Protein AF-0000000079639240 (afdb_homodimer)

Structure (mmCIF, N/CA/C/O backbone):
data_AF-0000000079639240-model_v1
#
loop_
_entity.id
_entity.type
_entity.pdbx_description
1 polymer 'GRF-type domain-containing protein'
#
loop_
_atom_site.group_PDB
_atom_site.id
_atom_site.type_symbol
_atom_site.label_atom_id
_atom_site.label_alt_id
_atom_site.label_comp_id
_atom_site.label_asym_id
_atom_site.label_entity_id
_atom_site.label_seq_id
_atom_site.pdbx_PDB_ins_code
_atom_site.Cartn_x
_atom_site.Cartn_y
_atom_site.Cartn_z
_atom_site.occupancy
_atom_site.B_iso_or_equiv
_atom_site.auth_seq_id
_atom_site.auth_comp_id
_atom_site.auth_asym_id
_atom_site.auth_atom_id
_atom_site.pdbx_PDB_model_num
ATOM 1 N N . MET A 1 1 ? 3.945 4.031 17.625 1 43.53 1 MET A N 1
ATOM 2 C CA . MET A 1 1 ? 3.176 5.137 17.062 1 43.53 1 MET A CA 1
ATOM 3 C C . MET A 1 1 ? 3.754 6.48 17.484 1 43.53 1 MET A C 1
ATOM 5 O O . MET A 1 1 ? 3.832 6.77 18.688 1 43.53 1 MET A O 1
ATOM 9 N N . GLU A 1 2 ? 4.695 7.078 16.656 1 48.53 2 GLU A N 1
ATOM 10 C CA . GLU A 1 2 ? 5.312 8.32 17.125 1 48.53 2 GLU A CA 1
ATOM 11 C C . GLU A 1 2 ? 4.254 9.344 17.531 1 48.53 2 GLU A C 1
ATOM 13 O O . GLU A 1 2 ? 3.346 9.648 16.75 1 48.53 2 GLU A O 1
ATOM 18 N N . ILE A 1 3 ? 3.914 9.43 18.594 1 54.34 3 ILE A N 1
ATOM 19 C CA . ILE A 1 3 ? 3.064 10.477 19.156 1 54.34 3 ILE A CA 1
ATOM 20 C C . ILE A 1 3 ? 3.57 11.844 18.703 1 54.34 3 ILE A C 1
ATOM 22 O O . ILE A 1 3 ? 4.723 12.195 18.953 1 54.34 3 ILE A O 1
ATOM 26 N N . PRO A 1 4 ? 2.863 12.414 17.734 1 59.28 4 PRO A N 1
ATOM 27 C CA . PRO A 1 4 ? 3.314 13.773 17.438 1 59.28 4 PRO A CA 1
ATOM 28 C C . PRO A 1 4 ? 3.639 14.578 18.688 1 59.28 4 PRO A C 1
ATOM 30 O O . PRO A 1 4 ? 3.053 14.344 19.75 1 59.28 4 PRO A O 1
ATOM 33 N N . GLU A 1 5 ? 4.793 15.141 18.734 1 67.69 5 GLU A N 1
ATOM 34 C CA . GLU A 1 5 ? 5.062 16.078 19.812 1 67.69 5 GLU A CA 1
ATOM 35 C C . GLU A 1 5 ? 3.779 16.766 20.281 1 67.69 5 GLU A C 1
ATOM 37 O O . GLU A 1 5 ? 3.152 16.328 21.25 1 67.69 5 GLU A O 1
ATOM 42 N N . ALA A 1 6 ? 3.275 18.047 19.641 1 84.12 6 ALA A N 1
ATOM 43 C CA . ALA A 1 6 ? 2.113 18.812 20.062 1 84.12 6 ALA A CA 1
ATOM 44 C C . ALA A 1 6 ? 1.024 18.797 19 1 84.12 6 ALA A C 1
ATOM 46 O O . ALA A 1 6 ? 1.322 18.828 17.797 1 84.12 6 ALA A O 1
ATOM 47 N N . ILE A 1 7 ? -0.2 18.5 19.344 1 92.62 7 ILE A N 1
ATOM 48 C CA . ILE A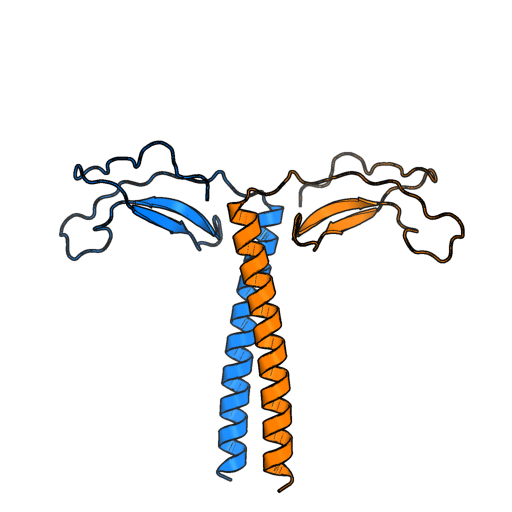 1 7 ? -1.354 18.609 18.453 1 92.62 7 ILE A CA 1
ATOM 49 C C . ILE A 1 7 ? -1.587 20.078 18.094 1 92.62 7 ILE A C 1
ATOM 51 O O . ILE A 1 7 ? -1.815 20.906 18.984 1 92.62 7 ILE A O 1
ATOM 55 N N . PRO A 1 8 ? -1.48 20.391 16.781 1 95.44 8 PRO A N 1
ATOM 56 C CA . PRO A 1 8 ? -1.699 21.797 16.391 1 95.44 8 PRO A CA 1
ATOM 57 C C . PRO A 1 8 ? -3.135 22.25 16.625 1 95.44 8 PRO A C 1
ATOM 59 O O . PRO A 1 8 ? -4.027 21.422 16.828 1 95.44 8 PRO A O 1
ATOM 62 N N . VAL A 1 9 ? -3.221 23.609 16.656 1 95.38 9 VAL A N 1
ATOM 63 C CA . VAL A 1 9 ? -4.52 24.234 16.828 1 95.38 9 VAL A CA 1
ATOM 64 C C . VAL A 1 9 ? -5.031 24.766 15.5 1 95.38 9 VAL A C 1
ATOM 66 O O . VAL A 1 9 ? -4.285 25.406 14.75 1 95.38 9 VAL A O 1
ATOM 69 N N . CYS A 1 10 ? -6.305 24.359 15.18 1 95.75 10 CYS A N 1
ATOM 70 C CA . CYS A 1 10 ? -6.863 24.828 13.914 1 95.75 10 CYS A CA 1
ATOM 71 C C . CYS A 1 10 ? -7.289 26.281 14.008 1 95.75 10 CYS A C 1
ATOM 73 O O . CYS A 1 10 ? -7.02 26.953 15.008 1 95.75 10 CYS A O 1
ATOM 75 N N . TYR A 1 11 ? -7.887 26.891 12.93 1 93.88 11 TYR A N 1
ATOM 76 C CA . TYR A 1 11 ? -8.219 28.312 12.867 1 93.88 11 TYR A CA 1
ATOM 77 C C . TYR A 1 11 ? -9.398 28.641 13.766 1 93.88 11 TYR A C 1
ATOM 79 O O . TYR A 1 11 ? -9.664 29.812 14.055 1 93.88 11 TYR A O 1
ATOM 87 N N . CYS A 1 12 ? -10.102 27.625 14.211 1 91.88 12 CYS A N 1
ATOM 88 C CA . CYS A 1 12 ? -11.219 27.797 15.133 1 91.88 12 CYS A CA 1
ATOM 89 C C . CYS A 1 12 ? -10.742 27.75 16.578 1 91.88 12 CYS A C 1
ATOM 91 O O . CYS A 1 12 ? -11.547 27.781 17.516 1 91.88 12 CYS A O 1
ATOM 93 N N . GLU A 1 13 ? -9.477 27.562 16.703 1 94.12 13 GLU A N 1
ATOM 94 C CA . GLU A 1 13 ? -8.836 27.578 18.016 1 94.12 13 GLU A CA 1
ATOM 95 C C . GLU A 1 13 ? -9.148 26.297 18.781 1 94.12 13 GLU A C 1
ATOM 97 O O . GLU A 1 13 ? -9.297 26.312 20.016 1 94.12 13 GLU A O 1
ATOM 102 N N . ASN A 1 14 ? -9.289 25.203 18.125 1 93.81 14 ASN A N 1
ATOM 103 C CA . ASN A 1 14 ? -9.445 23.875 18.688 1 93.81 14 ASN A CA 1
ATOM 104 C C . ASN A 1 14 ? -8.32 22.938 18.25 1 93.81 14 ASN A C 1
ATOM 106 O O . ASN A 1 14 ? -7.691 23.172 17.203 1 93.81 14 ASN A O 1
ATOM 110 N N . PRO A 1 15 ? -8.039 21.984 19.141 1 94.81 15 PRO A N 1
ATOM 111 C CA . PRO A 1 15 ? -7.066 20.984 18.688 1 94.81 15 PRO A CA 1
ATOM 112 C C . PRO A 1 15 ? -7.465 20.344 17.359 1 94.81 15 PRO A C 1
ATOM 114 O O . PRO A 1 15 ? -8.617 19.953 17.172 1 94.81 15 PRO A O 1
ATOM 117 N N . ALA A 1 16 ? -6.496 20.312 16.391 1 95.88 16 ALA A N 1
ATOM 118 C CA . ALA A 1 16 ? -6.746 19.703 15.086 1 95.88 16 ALA A CA 1
ATOM 119 C C . ALA A 1 16 ? -6.848 18.172 15.203 1 95.88 16 ALA A C 1
ATOM 121 O O . ALA A 1 16 ? -6.41 17.594 16.203 1 95.88 16 ALA A O 1
ATOM 122 N N . LYS A 1 17 ? -7.496 17.562 14.219 1 95.19 17 LYS A N 1
ATOM 123 C CA . LYS A 1 17 ? -7.637 16.109 14.141 1 95.19 17 LYS A CA 1
ATOM 124 C C . LYS A 1 17 ? -6.68 15.516 13.109 1 95.19 17 LYS A C 1
ATOM 126 O O . LYS A 1 17 ? -6.484 16.078 12.039 1 95.19 17 LYS A O 1
ATOM 131 N N . LEU A 1 18 ? -6.055 14.422 13.477 1 96 18 LEU A N 1
ATOM 132 C CA . LEU A 1 18 ? -5.18 13.695 12.562 1 96 18 LEU A CA 1
ATOM 133 C C . LEU A 1 18 ? -5.988 12.781 11.648 1 96 18 LEU A C 1
ATOM 135 O O . LEU A 1 18 ? -6.66 11.859 12.125 1 96 18 LEU A O 1
ATOM 139 N N . ASN A 1 19 ? -5.945 13.109 10.32 1 95.44 19 ASN A N 1
ATOM 140 C CA . ASN A 1 19 ? -6.648 12.344 9.297 1 95.44 19 ASN A CA 1
ATOM 141 C C . ASN A 1 19 ? -5.676 11.625 8.367 1 95.44 19 ASN A C 1
ATOM 143 O O . ASN A 1 19 ? -4.469 11.883 8.398 1 95.44 19 ASN A O 1
ATOM 147 N N . THR A 1 20 ? -6.242 10.672 7.617 1 97.56 20 THR A N 1
ATOM 148 C CA . THR A 1 20 ? -5.473 10 6.574 1 97.56 20 THR A CA 1
ATOM 149 C C . THR A 1 20 ? -5.996 10.367 5.191 1 97.56 20 THR A C 1
ATOM 151 O O . THR A 1 20 ? -7.199 10.281 4.934 1 97.56 20 THR A O 1
ATOM 154 N N . SER A 1 21 ? -5.141 10.859 4.324 1 97.81 21 SER A N 1
ATOM 155 C CA . SER A 1 21 ? -5.484 11.109 2.926 1 97.81 21 SER A CA 1
ATOM 156 C C . SER A 1 21 ? -5.488 9.812 2.119 1 97.81 21 SER A C 1
ATOM 158 O O . SER A 1 21 ? -4.617 8.961 2.295 1 97.81 21 SER A O 1
ATOM 160 N N . TRP A 1 22 ? -6.438 9.703 1.221 1 97.56 22 TRP A N 1
ATOM 161 C CA . TRP A 1 22 ? -6.492 8.562 0.309 1 97.56 22 TRP A CA 1
ATOM 162 C C . TRP A 1 22 ? -6.637 9.031 -1.136 1 97.56 22 TRP A C 1
ATOM 164 O O . TRP A 1 22 ? -7.098 8.273 -1.995 1 97.56 22 TRP A O 1
ATOM 174 N N . SER A 1 23 ? -6.254 10.258 -1.339 1 97.19 23 SER A N 1
ATOM 175 C CA . SER A 1 23 ? -6.234 10.758 -2.709 1 97.19 23 SER A CA 1
ATOM 176 C C . SER A 1 23 ? -5.152 10.07 -3.533 1 97.19 23 SER A C 1
ATOM 178 O O . SER A 1 23 ? -4.207 9.508 -2.979 1 97.19 23 SER A O 1
ATOM 180 N N . ASN A 1 24 ? -5.148 10.125 -4.824 1 97.06 24 ASN A N 1
ATOM 181 C CA . ASN A 1 24 ? -4.168 9.492 -5.703 1 97.06 24 ASN A CA 1
ATOM 182 C C . ASN A 1 24 ? -2.766 10.047 -5.465 1 97.06 24 ASN A C 1
ATOM 184 O O . ASN A 1 24 ? -1.775 9.328 -5.629 1 97.06 24 ASN A O 1
ATOM 188 N N . ASN A 1 25 ? -2.689 11.211 -5.098 1 97 25 ASN A N 1
ATOM 189 C CA . ASN A 1 25 ? -1.387 11.844 -4.941 1 97 25 ASN A CA 1
ATOM 190 C C . ASN A 1 25 ? -0.792 11.578 -3.561 1 97 25 ASN A C 1
ATOM 192 O O . ASN A 1 25 ? 0.42 11.688 -3.371 1 97 25 ASN A O 1
ATOM 196 N N . ASN A 1 26 ? -1.629 11.266 -2.576 1 97.81 26 ASN A N 1
ATOM 197 C CA . ASN A 1 26 ? -1.164 11.102 -1.203 1 97.81 26 ASN A CA 1
ATOM 198 C C . ASN A 1 26 ? -1.886 9.961 -0.498 1 97.81 26 ASN A C 1
ATOM 200 O O . ASN A 1 26 ? -2.482 10.156 0.562 1 97.81 26 ASN A O 1
ATOM 204 N N . PRO A 1 27 ? -1.816 8.789 -1.046 1 98.25 27 PRO A N 1
ATOM 205 C CA . PRO A 1 27 ? -2.512 7.68 -0.395 1 98.25 27 PRO A CA 1
ATOM 206 C C . PRO A 1 27 ? -1.865 7.273 0.927 1 98.25 27 PRO A C 1
ATOM 208 O O . PRO A 1 27 ? -0.662 7.008 0.974 1 98.25 27 PRO A O 1
ATOM 211 N N . GLY A 1 28 ? -2.641 7.281 1.953 1 97.75 28 GLY A N 1
ATOM 212 C CA . GLY A 1 28 ? -2.17 6.793 3.238 1 97.75 28 GLY A CA 1
ATOM 213 C C . GLY A 1 28 ? -1.428 7.844 4.043 1 97.75 28 GLY A C 1
ATOM 214 O O . GLY A 1 28 ? -1.008 7.59 5.172 1 97.75 28 GLY A O 1
ATOM 215 N N . ARG A 1 29 ? -1.192 9.031 3.498 1 98 29 ARG A N 1
ATOM 216 C CA . ARG A 1 29 ? -0.455 10.094 4.172 1 98 29 ARG A CA 1
ATOM 217 C C . ARG A 1 29 ? -1.332 10.805 5.199 1 98 29 ARG A C 1
ATOM 219 O O . ARG A 1 29 ? -2.5 11.094 4.93 1 98 29 ARG A O 1
ATOM 226 N N . ARG A 1 30 ? -0.686 11.141 6.293 1 97.62 30 ARG A N 1
ATOM 227 C CA . ARG A 1 30 ? -1.49 11.758 7.344 1 97.62 30 ARG A CA 1
ATOM 228 C C . ARG A 1 30 ? -1.353 13.273 7.32 1 97.62 30 ARG A C 1
ATOM 230 O O . ARG A 1 30 ? -0.311 13.805 6.926 1 97.62 30 ARG A O 1
ATOM 237 N N . PHE A 1 31 ? -2.473 13.875 7.785 1 97.38 31 PHE A N 1
ATOM 238 C CA . PHE A 1 31 ? -2.527 15.328 7.887 1 97.38 31 PHE A CA 1
ATOM 239 C C . PHE A 1 31 ? -3.428 15.758 9.039 1 97.38 31 PHE A C 1
ATOM 241 O O . PHE A 1 31 ? -4.32 15.016 9.445 1 97.38 31 PHE A O 1
ATOM 248 N N . PHE A 1 32 ? -3.16 16.875 9.562 1 96.69 32 PHE A N 1
ATOM 249 C CA . PHE A 1 32 ? -4.027 17.5 10.555 1 96.69 32 PHE A CA 1
ATOM 250 C C . PHE A 1 32 ? -5.074 18.391 9.883 1 96.69 32 PHE A C 1
ATOM 252 O O . PHE A 1 32 ? -4.758 19.125 8.953 1 96.69 32 PHE A O 1
ATOM 259 N N . GLY A 1 33 ? -6.309 18.203 10.297 1 95.5 33 GLY A N 1
ATOM 260 C CA . GLY A 1 33 ? -7.422 19.047 9.898 1 95.5 33 GLY A CA 1
ATOM 261 C C . GLY A 1 33 ? -8.375 19.344 11.031 1 95.5 33 GLY A C 1
ATOM 262 O O . GLY A 1 33 ? -8.266 18.766 12.117 1 95.5 33 GLY A O 1
ATOM 263 N N . CYS A 1 34 ? -9.227 20.281 10.711 1 95 34 CYS A N 1
ATOM 264 C CA . CYS A 1 34 ? -10.234 20.641 11.695 1 95 34 CYS A CA 1
ATOM 265 C C . CYS A 1 34 ? -11.188 19.484 11.961 1 95 34 CYS A C 1
ATOM 267 O O . CYS A 1 34 ? -11.641 18.828 11.023 1 95 34 CYS A O 1
ATOM 269 N N . LYS A 1 35 ? -11.484 19.312 13.219 1 90.81 35 LYS A N 1
ATOM 270 C CA . LYS A 1 35 ? -12.383 18.234 13.617 1 90.81 35 LYS A CA 1
ATOM 271 C C . LYS A 1 35 ? -13.797 18.484 13.109 1 90.81 35 LYS A C 1
ATOM 273 O O . LYS A 1 35 ? -14.57 17.547 12.922 1 90.81 35 LYS A O 1
ATOM 278 N N . LYS A 1 36 ? -14.109 19.641 12.883 1 85.94 36 LYS A N 1
ATOM 279 C CA . LYS A 1 36 ? -15.469 20.016 12.492 1 85.94 36 LYS A CA 1
ATOM 280 C C . LYS A 1 36 ? -15.602 20.109 10.977 1 85.94 36 LYS A C 1
ATOM 282 O O . LYS A 1 36 ? -16.641 20.531 10.461 1 85.94 36 LYS A O 1
ATOM 287 N N . PHE A 1 37 ? -14.438 19.656 10.398 1 77.81 37 PHE A N 1
ATOM 288 C CA . PHE A 1 37 ? -14.484 19.719 8.945 1 77.81 37 PHE A CA 1
ATOM 289 C C . PHE A 1 37 ? -15.695 18.953 8.414 1 77.81 37 PHE A C 1
ATOM 291 O O . PHE A 1 37 ? -15.945 17.828 8.82 1 77.81 37 PHE A O 1
ATOM 298 N N . GLY A 1 38 ? -16.422 19.641 7.496 1 71.5 38 GLY A N 1
ATOM 299 C CA . GLY A 1 38 ? -17.594 19.047 6.879 1 71.5 38 GLY A CA 1
ATOM 300 C C . GLY A 1 38 ? -18.844 19.156 7.73 1 71.5 38 GLY A C 1
ATOM 301 O O . GLY A 1 38 ? -19.938 18.734 7.32 1 71.5 38 GLY A O 1
ATOM 302 N N . SER A 1 39 ? -18.625 19.5 8.938 1 68.56 39 SER A N 1
ATOM 303 C CA . SER A 1 39 ? -19.828 19.719 9.742 1 68.56 39 SER A CA 1
ATOM 304 C C . SER A 1 39 ? -20.672 20.844 9.164 1 68.56 39 SER A C 1
ATOM 306 O O . SER A 1 39 ? -20.219 21.609 8.312 1 68.56 39 SER A O 1
ATOM 308 N N . LYS A 1 40 ? -21.984 20.766 9.383 1 65.56 40 LYS A N 1
ATOM 309 C CA . LYS A 1 40 ? -22.984 21.734 8.945 1 65.56 40 LYS A CA 1
ATOM 310 C C . LYS A 1 40 ? -22.531 23.156 9.211 1 65.56 40 LYS A C 1
ATOM 312 O O . LYS A 1 40 ? -23.312 24.109 9.078 1 65.56 40 LYS A O 1
ATOM 317 N N . PHE A 1 41 ? -21.297 23.266 9.375 1 60.94 41 PHE A N 1
ATOM 318 C CA . PHE A 1 41 ? -20.906 24.625 9.711 1 60.94 41 PHE A CA 1
ATOM 319 C C . PHE A 1 41 ? -20.859 25.5 8.453 1 60.94 41 PHE A C 1
ATOM 321 O O . PHE A 1 41 ? -20.453 25.031 7.387 1 60.94 41 PHE A O 1
ATOM 328 N N . ARG A 1 42 ? -21.562 26.609 8.492 1 67 42 ARG A N 1
ATOM 329 C CA . ARG A 1 42 ? -21.734 27.578 7.406 1 67 42 ARG A CA 1
ATOM 330 C C . ARG A 1 42 ? -20.406 27.922 6.754 1 67 42 ARG A C 1
ATOM 332 O O . ARG A 1 42 ? -20.328 28.047 5.531 1 67 42 ARG A O 1
ATOM 339 N N . LYS A 1 43 ? -19.375 28.125 7.578 1 76.38 43 LYS A N 1
ATOM 340 C CA . LYS A 1 43 ? -18.094 28.406 6.945 1 76.38 43 LYS A CA 1
ATOM 341 C C . LYS A 1 43 ? -17.047 27.359 7.324 1 76.38 43 LYS A C 1
ATOM 343 O O . LYS A 1 43 ? -16.594 27.328 8.469 1 76.38 43 LYS A O 1
ATOM 348 N N . PRO A 1 44 ? -16.766 26.453 6.445 1 81.56 44 PRO A N 1
ATOM 349 C CA . PRO A 1 44 ? -15.875 25.359 6.809 1 81.56 44 PRO A CA 1
ATOM 350 C C . PRO A 1 44 ? -14.461 25.828 7.137 1 81.56 44 PRO A C 1
ATOM 352 O O . PRO A 1 44 ? -13.969 26.781 6.523 1 81.56 44 PRO A O 1
ATOM 355 N N . CYS A 1 45 ? -13.922 25.5 8.289 1 91.94 45 CYS A N 1
ATOM 356 C CA . CYS A 1 45 ? -12.523 25.719 8.641 1 91.94 45 CYS A CA 1
ATOM 357 C C . CYS A 1 45 ? -11.602 25.094 7.598 1 91.94 45 CYS A C 1
ATOM 359 O O . CYS A 1 45 ? -11.773 23.938 7.215 1 91.94 45 CYS A O 1
ATOM 361 N N . ARG A 1 46 ? -10.609 25.906 7.113 1 91.5 46 ARG A N 1
ATOM 362 C CA . ARG A 1 46 ? -9.742 25.453 6.031 1 91.5 46 ARG A CA 1
ATOM 363 C C . ARG A 1 46 ? -8.359 25.094 6.551 1 91.5 46 ARG A C 1
ATOM 365 O O . ARG A 1 46 ? -7.379 25.125 5.797 1 91.5 46 ARG A O 1
ATOM 372 N N . PHE A 1 47 ? -8.266 24.922 7.879 1 95.88 47 PHE A N 1
ATOM 373 C CA . PHE A 1 47 ? -6.973 24.531 8.438 1 95.88 47 PHE A CA 1
ATOM 374 C C . PHE A 1 47 ? -6.508 23.203 7.863 1 95.88 47 PHE A C 1
ATOM 376 O O . PHE A 1 47 ? -7.281 22.25 7.801 1 95.88 47 PHE A O 1
ATOM 383 N N . PHE A 1 48 ? -5.32 23.141 7.414 1 96.62 48 PHE A N 1
ATOM 384 C CA . PHE A 1 48 ? -4.707 21.953 6.836 1 96.62 48 PHE A CA 1
ATOM 385 C C . PHE A 1 48 ? -3.195 21.969 7.02 1 96.62 48 PHE A C 1
ATOM 387 O O . PHE A 1 48 ? -2.545 22.984 6.742 1 96.62 48 PHE A O 1
ATOM 394 N N . SER A 1 49 ? -2.654 20.812 7.578 1 96.44 49 SER A N 1
ATOM 395 C CA . SER A 1 49 ? -1.21 20.672 7.738 1 96.44 49 SER A CA 1
ATOM 396 C C . SER A 1 49 ? -0.772 19.219 7.602 1 96.44 49 SER A C 1
ATOM 398 O O . SER A 1 49 ? -1.242 18.344 8.336 1 96.44 49 SER A O 1
ATOM 400 N N . TRP A 1 50 ? 0.22 19.109 6.746 1 96.94 50 TRP A N 1
ATOM 401 C CA . TRP A 1 50 ? 0.712 17.734 6.594 1 96.94 50 TRP A CA 1
ATOM 402 C C . TRP A 1 50 ? 1.449 17.281 7.852 1 96.94 50 TRP A C 1
ATOM 404 O O . TRP A 1 50 ? 2.193 18.062 8.453 1 96.94 50 TRP A O 1
ATOM 414 N N . PHE A 1 51 ? 1.101 16.078 8.219 1 96.5 51 PHE A N 1
ATOM 415 C CA . PHE A 1 51 ? 1.814 15.445 9.328 1 96.5 51 PHE A CA 1
ATOM 416 C C . PHE A 1 51 ? 2.975 14.602 8.82 1 96.5 51 PHE A C 1
ATOM 418 O O . PHE A 1 51 ? 4.082 14.672 9.352 1 96.5 51 PHE A O 1
ATOM 425 N N . ASP A 1 52 ? 2.746 13.812 7.809 1 96.38 52 ASP A N 1
ATOM 426 C CA . ASP A 1 52 ? 3.756 12.938 7.223 1 96.38 52 ASP A CA 1
ATOM 427 C C . ASP A 1 52 ? 4.434 13.602 6.027 1 96.38 52 ASP A C 1
ATOM 429 O O . ASP 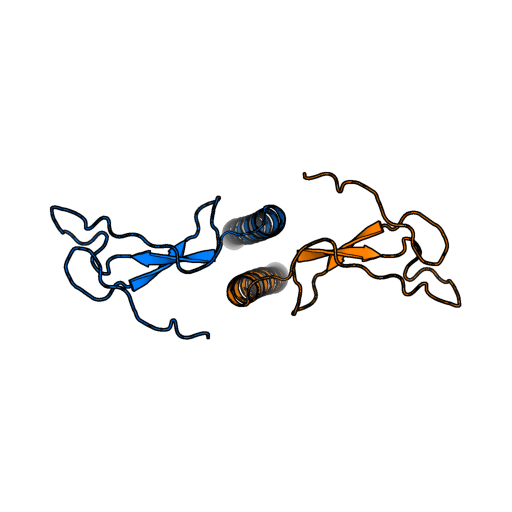A 1 52 ? 3.826 14.43 5.344 1 96.38 52 ASP A O 1
ATOM 433 N N . PRO A 1 53 ? 5.707 13.203 5.773 1 96.19 53 PRO A N 1
ATOM 434 C CA . PRO A 1 53 ? 6.352 13.664 4.543 1 96.19 53 PRO A CA 1
ATOM 435 C C . PRO A 1 53 ? 5.727 13.062 3.287 1 96.19 53 PRO A C 1
ATOM 437 O O . PRO A 1 53 ? 4.938 12.117 3.381 1 96.19 53 PRO A O 1
ATOM 440 N N . PRO A 1 54 ? 6.047 13.68 2.131 1 96.62 54 PRO A N 1
ATOM 441 C CA . PRO A 1 54 ? 5.523 13.109 0.886 1 96.62 54 PRO A CA 1
ATOM 442 C C . PRO A 1 54 ? 6.047 11.695 0.621 1 96.62 54 PRO A C 1
ATOM 444 O O . PRO A 1 54 ? 7.125 11.336 1.099 1 96.62 54 PRO A O 1
ATOM 447 N N . LEU A 1 55 ? 5.32 10.992 -0.093 1 96.81 55 LEU A N 1
ATOM 448 C CA . LEU A 1 55 ? 5.746 9.68 -0.557 1 96.81 55 LEU A CA 1
ATOM 449 C C . LEU A 1 55 ? 6.719 9.805 -1.726 1 96.81 55 LEU A C 1
ATOM 451 O O . LEU A 1 55 ? 6.676 10.789 -2.471 1 96.81 55 LEU A O 1
ATOM 455 N N . THR A 1 56 ? 7.543 8.812 -1.867 1 95.94 56 THR A N 1
ATOM 456 C CA . THR A 1 56 ? 8.289 8.711 -3.119 1 95.94 56 THR A CA 1
ATOM 457 C C . THR A 1 56 ? 7.367 8.305 -4.266 1 95.94 56 THR A C 1
ATOM 459 O O . THR A 1 56 ? 6.309 7.711 -4.039 1 95.94 56 THR A O 1
ATOM 462 N N . PRO A 1 57 ? 7.727 8.688 -5.461 1 95.75 57 PRO A N 1
ATOM 463 C CA . PRO A 1 57 ? 6.91 8.25 -6.594 1 95.75 57 PRO A CA 1
ATOM 464 C C . PRO A 1 57 ? 6.684 6.738 -6.613 1 95.75 57 PRO A C 1
ATOM 466 O O . PRO A 1 57 ? 5.566 6.281 -6.875 1 95.75 57 PRO A O 1
ATOM 469 N N . ARG A 1 58 ? 7.676 6.012 -6.301 1 96.12 58 ARG A N 1
ATOM 470 C CA . ARG A 1 58 ? 7.566 4.559 -6.305 1 96.12 58 ARG A CA 1
ATOM 471 C C . ARG A 1 58 ? 6.551 4.082 -5.27 1 96.12 58 ARG A C 1
ATOM 473 O O . ARG A 1 58 ? 5.668 3.281 -5.582 1 96.12 58 ARG A O 1
ATOM 480 N N . SER A 1 59 ? 6.77 4.535 -4.047 1 96.88 59 SER A N 1
ATOM 481 C CA . SER A 1 59 ? 5.855 4.078 -3.004 1 96.88 59 SER A CA 1
ATOM 482 C C . SER A 1 59 ? 4.418 4.477 -3.316 1 96.88 59 SER A C 1
ATOM 484 O O . SER A 1 59 ? 3.482 3.73 -3.02 1 96.88 59 SER A O 1
ATOM 486 N N . ARG A 1 60 ? 4.277 5.609 -3.91 1 97.81 60 ARG A N 1
ATOM 487 C CA . ARG A 1 60 ? 2.945 6.043 -4.316 1 97.81 60 ARG A CA 1
ATOM 488 C C . ARG A 1 60 ? 2.34 5.078 -5.328 1 97.81 60 ARG A C 1
ATOM 490 O O . ARG A 1 60 ? 1.183 4.672 -5.191 1 97.81 60 ARG A O 1
ATOM 497 N N . ILE A 1 61 ? 3.084 4.746 -6.301 1 97.56 61 ILE A N 1
ATOM 498 C CA . ILE A 1 61 ? 2.623 3.854 -7.359 1 97.56 61 ILE A CA 1
ATOM 499 C C . ILE A 1 61 ? 2.273 2.488 -6.77 1 97.56 61 ILE A C 1
ATOM 501 O O . ILE A 1 61 ? 1.254 1.895 -7.125 1 97.56 61 ILE A O 1
ATOM 505 N N . VAL A 1 62 ? 3.057 2.031 -5.891 1 98.31 62 VAL A N 1
ATOM 506 C CA . VAL A 1 62 ? 2.82 0.728 -5.277 1 98.31 62 VAL A CA 1
ATOM 507 C C . VAL A 1 62 ? 1.523 0.763 -4.473 1 98.31 62 VAL A C 1
ATOM 509 O O . VAL A 1 62 ? 0.691 -0.14 -4.582 1 98.31 62 VAL A O 1
ATOM 512 N N . LEU A 1 63 ? 1.364 1.759 -3.707 1 98.56 63 LEU A N 1
ATOM 513 C CA . LEU A 1 63 ? 0.162 1.902 -2.893 1 98.56 63 LEU A CA 1
ATOM 514 C C . LEU A 1 63 ? -1.081 1.995 -3.771 1 98.56 63 LEU A C 1
ATOM 516 O O . LEU A 1 63 ? -2.09 1.342 -3.498 1 98.56 63 LEU A O 1
ATOM 520 N N . LEU A 1 64 ? -1.001 2.795 -4.758 1 98.56 64 LEU A N 1
ATOM 521 C CA . LEU A 1 64 ? -2.141 2.918 -5.66 1 98.56 64 LEU A CA 1
ATOM 522 C C . LEU A 1 64 ? -2.457 1.58 -6.32 1 98.56 64 LEU A C 1
ATOM 524 O O . LEU A 1 64 ? -3.627 1.23 -6.492 1 98.56 64 LEU A O 1
ATOM 528 N N . GLY A 1 65 ? -1.45 0.866 -6.703 1 98.5 65 GLY A N 1
ATOM 529 C CA . GLY A 1 65 ? -1.655 -0.455 -7.277 1 98.5 65 GLY A CA 1
ATOM 530 C C . GLY A 1 65 ? -2.377 -1.406 -6.344 1 98.5 65 GLY A C 1
ATOM 531 O O . GLY A 1 65 ? -3.303 -2.107 -6.754 1 98.5 65 GLY A O 1
ATOM 532 N N . LEU A 1 66 ? -1.904 -1.354 -5.129 1 98.31 66 LEU A N 1
ATOM 533 C CA . LEU A 1 66 ? -2.518 -2.236 -4.141 1 98.31 66 LEU A CA 1
ATOM 534 C C . LEU A 1 66 ? -3.963 -1.831 -3.873 1 98.31 66 LEU A C 1
ATOM 536 O O . LEU A 1 66 ? -4.84 -2.689 -3.752 1 98.31 66 LEU A O 1
ATOM 540 N N . LEU A 1 67 ? -4.238 -0.586 -3.781 1 98.31 67 LEU A N 1
ATOM 541 C CA . LEU A 1 67 ? -5.598 -0.097 -3.598 1 98.31 67 LEU A CA 1
ATOM 542 C C . LEU A 1 67 ? -6.488 -0.519 -4.762 1 98.31 67 LEU A C 1
ATOM 544 O O . LEU A 1 67 ? -7.621 -0.965 -4.551 1 98.31 67 LEU A O 1
ATOM 548 N N . LYS A 1 68 ? -6.02 -0.394 -5.918 1 98.5 68 LYS A N 1
ATOM 549 C CA . LYS A 1 68 ? -6.77 -0.82 -7.094 1 98.5 68 LYS A CA 1
ATOM 550 C C . LYS A 1 68 ? -7.047 -2.32 -7.055 1 98.5 68 LYS A C 1
ATOM 552 O O . LYS A 1 68 ? -8.141 -2.764 -7.406 1 98.5 68 LYS A O 1
ATOM 557 N N . LYS A 1 69 ? -6.047 -3.055 -6.742 1 98.5 69 LYS A N 1
ATOM 558 C CA . LYS A 1 69 ? -6.211 -4.504 -6.656 1 98.5 69 LYS A CA 1
ATOM 559 C C . LYS A 1 69 ? -7.289 -4.879 -5.645 1 98.5 69 LYS A C 1
ATOM 561 O O . LYS A 1 69 ? -8.125 -5.742 -5.91 1 98.5 69 LYS A O 1
ATOM 566 N N . VAL A 1 70 ? -7.266 -4.211 -4.527 1 97.94 70 VAL A N 1
ATOM 567 C CA . VAL A 1 70 ? -8.273 -4.445 -3.498 1 97.94 70 VAL A CA 1
ATOM 568 C C . VAL A 1 70 ? -9.664 -4.16 -4.062 1 97.94 70 VAL A C 1
ATOM 570 O O . VAL A 1 70 ? -10.578 -4.973 -3.92 1 97.94 70 VAL A O 1
ATOM 573 N N . ARG A 1 71 ? -9.828 -3.055 -4.648 1 97.31 71 ARG A N 1
ATOM 574 C CA . ARG A 1 71 ? -11.109 -2.658 -5.219 1 97.31 71 ARG A CA 1
ATOM 575 C C . ARG A 1 71 ? -11.578 -3.664 -6.266 1 97.31 71 ARG A C 1
ATOM 577 O O . ARG A 1 71 ? -12.75 -4.062 -6.27 1 97.31 71 ARG A O 1
ATOM 584 N N . THR A 1 72 ? -10.672 -4.059 -7.125 1 97.75 72 THR A N 1
ATOM 585 C CA . THR A 1 72 ? -10.984 -5.004 -8.188 1 97.75 72 THR A CA 1
ATOM 586 C C . THR A 1 72 ? -11.445 -6.336 -7.609 1 97.75 72 THR A C 1
ATOM 588 O O . THR A 1 72 ? -12.414 -6.93 -8.094 1 97.75 72 THR A O 1
ATOM 591 N N . MET A 1 73 ? -10.789 -6.758 -6.602 1 97 73 MET A N 1
ATOM 592 C CA . MET A 1 73 ? -11.141 -8.023 -5.961 1 97 73 MET A CA 1
ATOM 593 C C . MET A 1 73 ? -12.492 -7.934 -5.27 1 97 73 MET A C 1
ATOM 595 O O . MET A 1 73 ? -13.289 -8.875 -5.32 1 97 73 MET A O 1
ATOM 599 N N . GLU A 1 74 ? -12.75 -6.848 -4.621 1 96.5 74 GLU A N 1
ATOM 600 C CA . GLU A 1 74 ? -14.055 -6.637 -4 1 96.5 74 GLU A CA 1
ATOM 601 C C . GLU A 1 74 ? -15.172 -6.684 -5.039 1 96.5 74 GLU A C 1
ATOM 603 O O . GLU A 1 74 ? -16.203 -7.344 -4.832 1 96.5 74 GLU A O 1
ATOM 608 N N . ASP A 1 75 ? -14.961 -6.039 -6.141 1 97.25 75 ASP A N 1
ATOM 609 C CA . ASP A 1 75 ? -15.945 -6.023 -7.219 1 97.25 75 ASP A CA 1
ATOM 610 C C . ASP A 1 75 ? -16.141 -7.422 -7.801 1 97.25 75 ASP A C 1
ATOM 612 O O . ASP A 1 75 ? -17.281 -7.824 -8.094 1 97.25 75 ASP A O 1
ATOM 616 N N . ALA A 1 76 ? -15.062 -8.117 -8.031 1 96.19 76 ALA A N 1
ATOM 617 C CA . ALA A 1 76 ? -15.141 -9.477 -8.555 1 96.19 76 ALA A CA 1
ATOM 618 C C . ALA A 1 76 ? -15.93 -10.383 -7.617 1 96.19 76 ALA A C 1
ATOM 620 O O . ALA A 1 76 ? -16.766 -11.18 -8.07 1 96.19 76 ALA A O 1
ATOM 621 N N . ARG A 1 77 ? -15.648 -10.266 -6.371 1 94.88 77 ARG A N 1
ATOM 622 C CA . ARG A 1 77 ? -16.359 -11.062 -5.383 1 94.88 77 ARG A CA 1
ATOM 623 C C . ARG A 1 77 ? -17.859 -10.781 -5.43 1 94.88 77 ARG A C 1
ATOM 625 O O . ARG A 1 77 ? -18.672 -11.711 -5.371 1 94.88 77 ARG A O 1
ATOM 632 N N . LYS A 1 78 ? -18.219 -9.547 -5.543 1 95.5 78 LYS A N 1
ATOM 633 C CA . LYS A 1 78 ? -19.625 -9.148 -5.637 1 95.5 78 LYS A CA 1
ATOM 634 C C . LYS A 1 78 ? -20.281 -9.734 -6.879 1 95.5 78 LYS A C 1
ATOM 636 O O . LYS A 1 78 ? -21.391 -10.258 -6.809 1 95.5 78 LYS A O 1
ATOM 641 N N . ARG A 1 79 ? -19.609 -9.695 -7.957 1 95.5 79 ARG A N 1
ATOM 642 C CA . ARG A 1 79 ? -20.125 -10.234 -9.211 1 95.5 79 ARG A CA 1
ATOM 643 C C . ARG A 1 79 ? -20.297 -11.742 -9.125 1 95.5 79 ARG A C 1
ATOM 645 O O . ARG A 1 79 ? -21.328 -12.273 -9.547 1 95.5 79 ARG A O 1
ATOM 652 N N . GLU A 1 80 ? -19.312 -12.398 -8.57 1 94.56 80 GLU A N 1
ATOM 653 C CA . GLU A 1 80 ? -19.375 -13.852 -8.414 1 94.56 80 GLU A CA 1
ATOM 654 C C . GLU A 1 80 ? -20.547 -14.258 -7.516 1 94.56 80 GLU A C 1
ATOM 656 O O . GLU A 1 80 ? -21.281 -15.188 -7.836 1 94.56 80 GLU A O 1
ATOM 661 N N . ARG A 1 81 ? -20.719 -13.508 -6.457 1 92.75 81 ARG A N 1
ATOM 662 C CA . ARG A 1 81 ? -21.812 -13.805 -5.547 1 92.75 81 ARG A CA 1
ATOM 663 C C . ARG A 1 81 ? -23.156 -13.617 -6.246 1 92.75 81 ARG A C 1
ATOM 665 O O . ARG A 1 81 ? -24.078 -14.43 -6.062 1 92.75 81 ARG A O 1
ATOM 672 N N . ARG A 1 82 ? -23.297 -12.625 -7.035 1 94.75 82 ARG A N 1
ATOM 673 C CA . ARG A 1 82 ? -24.516 -12.414 -7.801 1 94.75 82 ARG A CA 1
ATOM 674 C C . ARG A 1 82 ? -24.766 -13.562 -8.773 1 94.75 82 ARG A C 1
ATOM 676 O O . ARG A 1 82 ? -25.906 -14.039 -8.898 1 94.75 82 ARG A O 1
ATOM 683 N N . THR A 1 83 ? -23.703 -13.961 -9.414 1 93.69 83 THR A N 1
ATOM 684 C CA . THR A 1 83 ? -23.812 -15.039 -10.383 1 93.69 83 THR A CA 1
ATOM 685 C C . THR A 1 83 ? -24.203 -16.344 -9.695 1 93.69 83 THR A C 1
ATOM 687 O 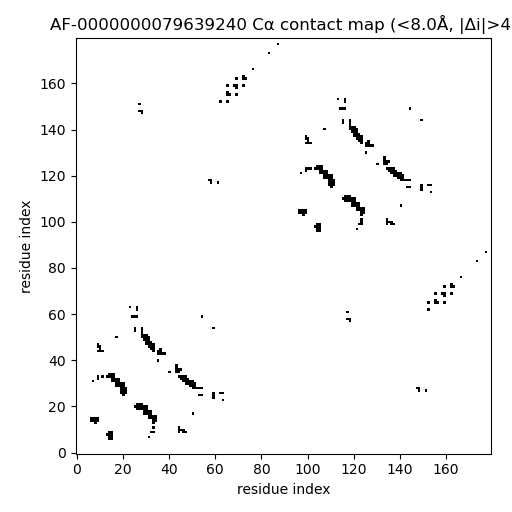O . THR A 1 83 ? -25.078 -17.078 -10.172 1 93.69 83 THR A O 1
ATOM 690 N N . TRP A 1 84 ? -23.672 -16.578 -8.539 1 92.25 84 TRP A N 1
ATOM 691 C CA . TRP A 1 84 ? -23.969 -17.812 -7.812 1 92.25 84 TRP A CA 1
ATOM 692 C C . TRP A 1 84 ? -25.406 -17.812 -7.297 1 92.25 84 TRP A C 1
ATOM 694 O O . TRP A 1 84 ? -26.078 -18.844 -7.316 1 92.25 84 TRP A O 1
ATOM 704 N N . LEU A 1 85 ? -25.8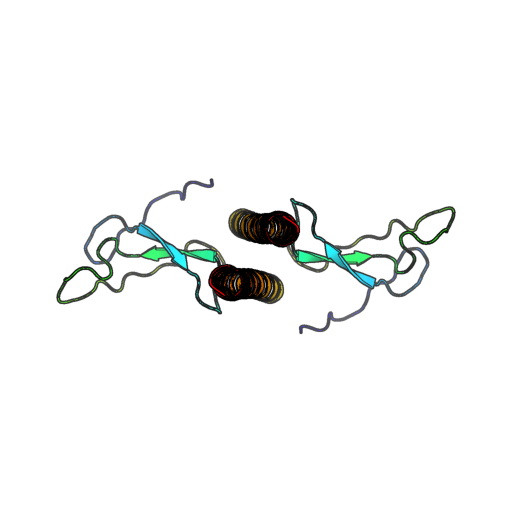75 -16.75 -6.832 1 91.56 85 LEU A N 1
ATOM 705 C CA . LEU A 1 85 ? -27.25 -16.625 -6.371 1 91.56 85 LEU A CA 1
ATOM 706 C C . LEU A 1 85 ? -28.234 -16.875 -7.512 1 91.56 85 LEU A C 1
ATOM 708 O O . LEU A 1 85 ? -29.25 -17.547 -7.324 1 91.56 85 LEU A O 1
ATOM 712 N N . LEU A 1 86 ? -27.938 -16.453 -8.695 1 92 86 LEU A N 1
ATOM 713 C CA . LEU A 1 86 ? -28.766 -16.656 -9.867 1 92 86 LEU A CA 1
ATOM 714 C C . LEU A 1 86 ? -28.812 -18.125 -10.266 1 92 86 LEU A C 1
ATOM 716 O O . LEU A 1 86 ? -29.859 -18.641 -10.641 1 92 86 LEU A O 1
ATOM 720 N N . VAL A 1 87 ? -27.719 -18.891 -10.18 1 89.62 87 VAL A N 1
ATOM 721 C CA . VAL A 1 87 ? -27.625 -20.312 -10.523 1 89.62 87 VAL A CA 1
ATOM 722 C C . VAL A 1 87 ? -28.453 -21.141 -9.531 1 89.62 87 VAL A C 1
ATOM 724 O O . VAL A 1 87 ? -29.078 -22.125 -9.914 1 89.62 87 VAL A O 1
ATOM 727 N N . LEU A 1 88 ? -28.547 -20.719 -8.305 1 85.56 88 LEU A N 1
ATOM 728 C CA . LEU A 1 88 ? -29.266 -21.469 -7.277 1 85.56 88 LEU A CA 1
ATOM 729 C C . LEU A 1 88 ? -30.766 -21.281 -7.426 1 85.56 88 LEU A C 1
ATOM 731 O O . LEU A 1 88 ? -31.547 -22.156 -7.035 1 85.56 88 LEU A O 1
ATOM 735 N N . VAL A 1 89 ? -31.25 -20.203 -7.902 1 88.19 89 VAL A N 1
ATOM 736 C CA . VAL A 1 89 ? -32.688 -19.938 -8.031 1 88.19 89 VAL A CA 1
ATOM 737 C C . VAL A 1 89 ? -33.219 -20.594 -9.297 1 88.19 89 VAL A C 1
ATOM 739 O O . VAL A 1 89 ? -34.406 -20.938 -9.375 1 88.19 89 VAL A O 1
ATOM 742 N N . ILE A 1 90 ? -32.406 -20.875 -10.312 1 78.69 90 ILE A N 1
ATOM 743 C CA . ILE A 1 90 ? -32.875 -21.594 -11.492 1 78.69 90 ILE A CA 1
ATOM 744 C C . ILE A 1 90 ? -32.938 -23.094 -11.211 1 78.69 90 ILE A C 1
ATOM 746 O O . ILE A 1 90 ? -33.906 -23.766 -11.578 1 78.69 90 ILE A O 1
ATOM 750 N N . MET B 1 1 ? 9.305 7.426 -14.711 1 43.72 1 MET B N 1
ATOM 751 C CA . MET B 1 1 ? 10.164 6.383 -14.156 1 43.72 1 MET B CA 1
ATOM 752 C C . MET B 1 1 ? 11.609 6.852 -14.078 1 43.72 1 MET B C 1
ATOM 754 O O . MET B 1 1 ? 12.211 7.195 -15.094 1 43.72 1 MET B O 1
ATOM 758 N N . GLU B 1 2 ? 12.023 7.453 -12.906 1 48.31 2 GLU B N 1
ATOM 759 C CA . GLU B 1 2 ? 13.383 7.992 -12.859 1 48.31 2 GLU B CA 1
ATOM 760 C C . GLU B 1 2 ? 14.406 6.949 -13.281 1 48.31 2 GLU B C 1
ATOM 762 O O . GLU B 1 2 ? 14.43 5.84 -12.742 1 48.31 2 GLU B O 1
ATOM 767 N N . ILE B 1 3 ? 14.773 6.879 -14.352 1 54.56 3 ILE B N 1
ATOM 768 C CA . ILE B 1 3 ? 15.875 6.062 -14.828 1 54.56 3 ILE B CA 1
ATOM 769 C C . ILE B 1 3 ? 17.094 6.246 -13.922 1 54.56 3 ILE B C 1
ATOM 771 O O . ILE B 1 3 ? 17.578 7.367 -13.734 1 54.56 3 ILE B O 1
ATOM 775 N N . PRO B 1 4 ? 17.328 5.219 -13.094 1 60.19 4 PRO B N 1
ATOM 776 C CA . PRO B 1 4 ? 18.562 5.398 -12.32 1 60.19 4 PRO B CA 1
ATOM 777 C C . PRO B 1 4 ? 19.703 5.93 -13.164 1 60.19 4 PRO B C 1
ATOM 779 O O . PRO B 1 4 ? 19.766 5.668 -14.375 1 60.19 4 PRO B O 1
ATOM 782 N N . GLU B 1 5 ? 20.328 6.953 -12.789 1 69.88 5 GLU B N 1
ATOM 783 C CA . GLU B 1 5 ? 21.562 7.375 -13.445 1 69.88 5 GLU B CA 1
ATOM 784 C C . GLU B 1 5 ? 22.297 6.188 -14.07 1 69.88 5 GLU B C 1
ATOM 786 O O . GLU B 1 5 ? 21.844 5.633 -15.07 1 69.88 5 GLU B O 1
ATOM 791 N N . ALA B 1 6 ? 23.328 5.352 -13.242 1 84.38 6 ALA B N 1
ATOM 792 C CA . ALA B 1 6 ? 24.125 4.234 -13.75 1 84.38 6 ALA B CA 1
ATOM 793 C C . ALA B 1 6 ? 23.734 2.928 -13.062 1 84.38 6 ALA B C 1
ATOM 795 O O . ALA B 1 6 ? 23.469 2.908 -11.859 1 84.38 6 ALA B O 1
ATOM 796 N N . ILE B 1 7 ? 23.453 1.899 -13.789 1 92.88 7 ILE B N 1
ATOM 797 C CA . ILE B 1 7 ? 23.25 0.558 -13.258 1 92.88 7 ILE B CA 1
ATOM 798 C C . ILE B 1 7 ? 24.547 0.051 -12.617 1 92.88 7 ILE B C 1
ATOM 800 O O . ILE B 1 7 ? 25.578 -0.057 -13.289 1 92.88 7 ILE B O 1
ATOM 804 N N . PRO B 1 8 ? 24.5 -0.235 -11.289 1 95.56 8 PRO B N 1
ATOM 805 C CA . PRO B 1 8 ? 25.719 -0.731 -10.633 1 95.56 8 PRO B CA 1
ATOM 806 C C . PRO B 1 8 ? 26.125 -2.111 -11.141 1 95.56 8 PRO B C 1
ATOM 808 O O . PRO B 1 8 ? 25.328 -2.809 -11.773 1 95.56 8 PRO B O 1
ATOM 811 N N . VAL B 1 9 ? 27.438 -2.385 -10.828 1 95.31 9 VAL B N 1
ATOM 812 C CA . VAL B 1 9 ? 28.016 -3.674 -11.195 1 95.31 9 VAL B CA 1
ATOM 813 C C . VAL B 1 9 ? 28.125 -4.559 -9.961 1 95.31 9 VAL B C 1
ATOM 815 O O . VAL B 1 9 ? 28.594 -4.113 -8.906 1 95.31 9 VAL B O 1
ATOM 818 N N . CYS B 1 10 ? 27.594 -5.789 -10.125 1 95.81 10 CYS B N 1
ATOM 819 C CA . CYS B 1 10 ? 27.641 -6.695 -8.977 1 95.81 10 CYS B CA 1
ATOM 820 C C . CYS B 1 10 ? 29.047 -7.27 -8.805 1 95.81 10 CYS B C 1
ATOM 822 O O . CYS B 1 10 ? 29.984 -6.852 -9.492 1 95.81 10 CYS B O 1
ATOM 824 N N . TYR B 1 11 ? 29.266 -8.195 -7.82 1 93.75 11 TYR B N 1
ATOM 825 C CA . TYR B 1 11 ? 30.578 -8.719 -7.484 1 93.75 11 TYR B CA 1
ATOM 826 C C . TYR B 1 11 ? 31.078 -9.688 -8.555 1 93.75 11 TYR B C 1
ATOM 828 O O . TYR B 1 11 ? 32.25 -10.023 -8.602 1 93.75 11 TYR B O 1
ATOM 836 N N . CYS B 1 12 ? 30.188 -10.109 -9.414 1 91.88 12 CYS B N 1
ATOM 837 C CA . CYS B 1 12 ? 30.547 -10.984 -10.523 1 91.88 12 CYS B CA 1
ATOM 838 C C . CYS B 1 12 ? 30.953 -10.164 -11.75 1 91.88 12 CYS B C 1
ATOM 840 O O . CYS B 1 12 ? 31.188 -10.727 -12.82 1 91.88 12 CYS B O 1
ATOM 842 N N . GLU B 1 13 ? 30.875 -8.891 -11.57 1 94 13 GLU B N 1
ATOM 843 C CA . GLU B 1 13 ? 31.297 -7.961 -12.617 1 94 13 GLU B CA 1
ATOM 844 C C . GLU B 1 13 ? 30.266 -7.902 -13.742 1 94 13 GLU B C 1
ATOM 846 O O . GLU B 1 13 ? 30.625 -7.758 -14.914 1 94 13 GLU B O 1
ATOM 851 N N . ASN B 1 14 ? 29.031 -8.055 -13.438 1 93.75 14 ASN B N 1
ATOM 852 C CA . ASN B 1 14 ? 27.891 -7.891 -14.344 1 93.75 14 ASN B CA 1
ATOM 853 C C . ASN B 1 14 ? 26.953 -6.793 -13.867 1 93.75 14 ASN B C 1
ATOM 855 O O . ASN B 1 14 ? 26.922 -6.469 -12.68 1 93.75 14 ASN B O 1
ATOM 859 N N . PRO B 1 15 ? 26.297 -6.152 -14.867 1 94.62 15 PRO B N 1
ATOM 860 C CA . PRO B 1 15 ? 25.266 -5.203 -14.438 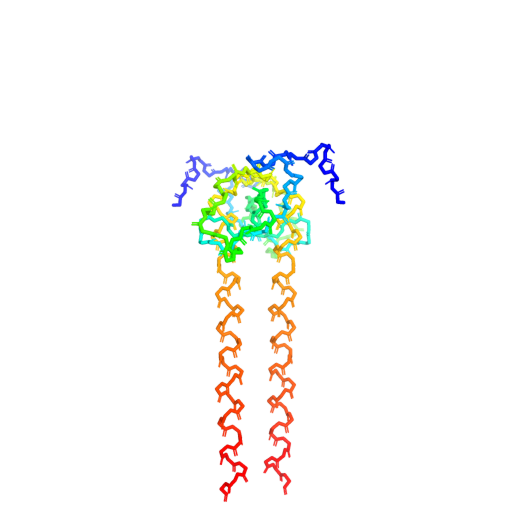1 94.62 15 PRO B CA 1
ATOM 861 C C . PRO B 1 15 ? 24.25 -5.824 -13.477 1 94.62 15 PRO B C 1
ATOM 863 O O . PRO B 1 15 ? 23.766 -6.93 -13.727 1 94.62 15 PRO B O 1
ATOM 866 N N . ALA B 1 16 ? 24.031 -5.137 -12.328 1 95.69 16 ALA B N 1
ATOM 867 C CA . ALA B 1 16 ? 23.062 -5.617 -11.336 1 95.69 16 ALA B CA 1
ATOM 868 C C . ALA B 1 16 ? 21.641 -5.484 -11.859 1 95.69 16 ALA B C 1
ATOM 870 O O . ALA B 1 16 ? 21.375 -4.738 -12.805 1 95.69 16 ALA B O 1
ATOM 871 N N . LYS B 1 17 ? 20.734 -6.273 -11.258 1 94.94 17 LYS B N 1
ATOM 872 C CA . LYS B 1 17 ? 19.312 -6.234 -11.594 1 94.94 17 LYS B CA 1
ATOM 873 C C . LYS B 1 17 ? 18.516 -5.492 -10.523 1 94.94 17 LYS B C 1
ATOM 875 O O . LYS B 1 17 ? 18.766 -5.652 -9.328 1 94.94 17 LYS B O 1
ATOM 880 N N . LEU B 1 18 ? 17.594 -4.633 -10.969 1 95.75 18 LEU B N 1
ATOM 881 C CA . LEU B 1 18 ? 16.703 -3.93 -10.062 1 95.75 18 LEU B CA 1
ATOM 882 C C . LEU B 1 18 ? 15.516 -4.812 -9.672 1 95.75 18 LEU B C 1
ATOM 884 O O . LEU B 1 18 ? 14.734 -5.223 -10.531 1 95.75 18 LEU B O 1
ATOM 888 N N . ASN B 1 19 ? 15.461 -5.145 -8.344 1 95.12 19 ASN B N 1
ATOM 889 C CA . ASN B 1 19 ? 14.398 -5.977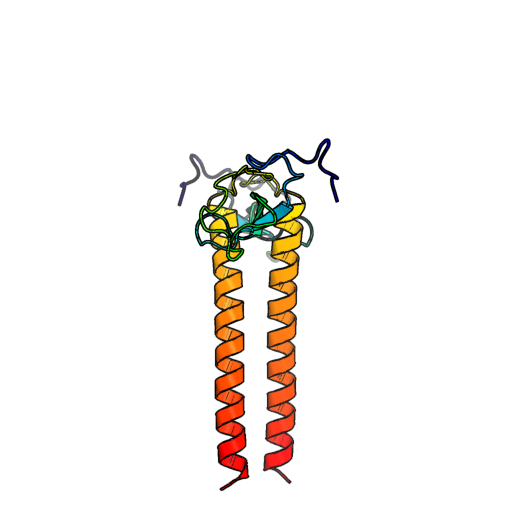 -7.789 1 95.12 19 ASN B CA 1
ATOM 890 C C . ASN B 1 19 ? 13.5 -5.18 -6.844 1 95.12 19 ASN B C 1
ATOM 892 O O . ASN B 1 19 ? 13.836 -4.051 -6.469 1 95.12 19 ASN B O 1
ATOM 896 N N . THR B 1 20 ? 12.336 -5.766 -6.551 1 97.25 20 THR B N 1
ATOM 897 C CA . THR B 1 20 ? 11.445 -5.191 -5.547 1 97.25 20 THR B CA 1
ATOM 898 C C . THR B 1 20 ? 11.375 -6.086 -4.312 1 97.25 20 THR B C 1
ATOM 900 O O . THR B 1 20 ? 11.148 -7.293 -4.422 1 97.25 20 THR B O 1
ATOM 903 N N . SER B 1 21 ? 11.672 -5.551 -3.164 1 97.69 21 SER B N 1
ATOM 904 C CA . SER B 1 21 ? 11.5 -6.258 -1.897 1 97.69 21 SER B CA 1
ATOM 905 C C . SER B 1 21 ? 10.039 -6.289 -1.474 1 97.69 21 SER B C 1
ATOM 907 O O . SER B 1 21 ? 9.32 -5.297 -1.617 1 97.69 21 SER B O 1
ATOM 909 N N . TRP B 1 22 ? 9.617 -7.41 -0.908 1 97.44 22 TRP B N 1
ATOM 910 C CA . TRP B 1 22 ? 8.266 -7.543 -0.364 1 97.44 22 TRP B CA 1
ATOM 911 C C . TRP B 1 22 ? 8.305 -8.102 1.056 1 97.44 22 TRP B C 1
ATOM 913 O O . TRP B 1 22 ? 7.316 -8.656 1.536 1 97.44 22 TRP B O 1
ATOM 923 N N . SER B 1 23 ? 9.453 -7.941 1.639 1 97.12 23 SER B N 1
ATOM 924 C CA . SER B 1 23 ? 9.555 -8.32 3.043 1 97.12 23 SER B CA 1
ATOM 925 C C . SER B 1 23 ? 8.734 -7.395 3.932 1 97.12 23 SER B C 1
ATOM 927 O O . SER B 1 23 ? 8.406 -6.277 3.533 1 97.12 23 SER B O 1
ATOM 929 N N . ASN B 1 24 ? 8.43 -7.707 5.152 1 97 24 ASN B N 1
ATOM 930 C CA . ASN B 1 24 ? 7.637 -6.902 6.074 1 97 24 ASN B CA 1
ATOM 931 C C . ASN B 1 24 ? 8.312 -5.566 6.375 1 97 24 ASN B C 1
ATOM 933 O O . ASN B 1 24 ? 7.637 -4.566 6.617 1 97 24 ASN B O 1
ATOM 937 N N . ASN B 1 25 ? 9.539 -5.547 6.348 1 97.06 25 ASN B N 1
ATOM 938 C CA . ASN B 1 25 ? 10.273 -4.34 6.719 1 97.06 25 ASN B CA 1
ATOM 939 C C . ASN B 1 25 ? 10.43 -3.396 5.531 1 97.06 25 ASN B C 1
ATOM 941 O O . ASN B 1 25 ? 10.664 -2.199 5.707 1 97.06 25 ASN B O 1
ATOM 945 N N . ASN B 1 26 ? 10.359 -3.906 4.324 1 97.81 26 ASN B N 1
ATOM 946 C CA . ASN B 1 26 ? 10.617 -3.1 3.135 1 97.81 26 ASN B CA 1
ATOM 947 C C . ASN B 1 26 ? 9.68 -3.469 1.99 1 97.81 26 ASN B C 1
ATOM 949 O O . ASN B 1 26 ? 10.125 -3.805 0.894 1 97.81 26 ASN B O 1
ATOM 953 N N . PRO B 1 27 ? 8.398 -3.395 2.234 1 98.25 27 PRO B N 1
ATOM 954 C CA . PRO B 1 27 ? 7.48 -3.758 1.154 1 98.25 27 PRO B CA 1
ATOM 955 C C . PRO B 1 27 ? 7.496 -2.754 0.004 1 98.25 27 PRO B C 1
ATOM 957 O O . PRO B 1 27 ? 7.332 -1.552 0.226 1 98.25 27 PRO B O 1
ATOM 960 N N . GLY B 1 28 ? 7.75 -3.236 -1.17 1 97.75 28 GLY B N 1
ATOM 961 C CA . GLY B 1 28 ? 7.668 -2.4 -2.357 1 97.75 28 GLY B CA 1
ATOM 962 C C . GLY B 1 28 ? 8.945 -1.632 -2.637 1 97.75 28 GLY B C 1
ATOM 963 O O . GLY B 1 28 ? 9.039 -0.921 -3.639 1 97.75 28 GLY B O 1
ATOM 964 N N . ARG B 1 29 ? 9.922 -1.687 -1.742 1 97.94 29 ARG B N 1
ATOM 965 C CA . ARG B 1 29 ? 11.18 -0.958 -1.898 1 97.94 29 ARG B CA 1
ATOM 966 C C . ARG B 1 29 ? 12.094 -1.652 -2.902 1 97.94 29 ARG B C 1
ATOM 968 O O . ARG B 1 29 ? 12.227 -2.877 -2.883 1 97.94 29 ARG B O 1
ATOM 975 N N . ARG B 1 30 ? 12.789 -0.841 -3.73 1 97.5 30 ARG B N 1
ATOM 976 C CA . ARG B 1 30 ? 13.625 -1.441 -4.762 1 97.5 30 ARG B CA 1
ATOM 977 C C . ARG B 1 30 ? 15.086 -1.513 -4.316 1 97.5 30 ARG B C 1
ATOM 979 O O . ARG B 1 30 ? 15.539 -0.673 -3.537 1 97.5 30 ARG B O 1
ATOM 986 N N . PHE B 1 31 ? 15.688 -2.531 -4.867 1 97.31 31 PHE B N 1
ATOM 987 C CA . PHE B 1 31 ? 17.109 -2.746 -4.609 1 97.31 31 PHE B CA 1
ATOM 988 C C . PHE B 1 31 ? 17.797 -3.385 -5.812 1 97.31 31 PHE B C 1
ATOM 990 O O . PHE B 1 31 ? 17.141 -4.043 -6.625 1 97.31 31 PHE B O 1
ATOM 997 N N . PHE B 1 32 ? 19.031 -3.162 -5.949 1 96.5 32 PHE B N 1
ATOM 998 C CA . PHE B 1 32 ? 19.859 -3.828 -6.949 1 96.5 32 PHE B CA 1
ATOM 999 C C . PHE B 1 32 ? 20.453 -5.113 -6.387 1 96.5 32 PHE B C 1
ATOM 1001 O O . PHE B 1 32 ? 20.938 -5.137 -5.254 1 96.5 32 PHE B O 1
ATOM 1008 N N . GLY B 1 33 ? 20.312 -6.176 -7.145 1 95.38 33 GLY B N 1
ATOM 1009 C CA . GLY B 1 33 ? 20.938 -7.453 -6.859 1 95.38 33 GLY B CA 1
ATOM 1010 C C . GLY B 1 33 ? 21.484 -8.133 -8.102 1 95.38 33 GLY B C 1
ATOM 1011 O O . GLY B 1 33 ? 21.234 -7.695 -9.219 1 95.38 33 GLY B O 1
ATOM 1012 N N . CYS B 1 34 ? 22.25 -9.141 -7.785 1 94.81 34 CYS B N 1
ATOM 1013 C CA . CYS B 1 34 ? 22.812 -9.922 -8.883 1 94.81 34 CYS B CA 1
ATOM 1014 C C . CYS B 1 34 ? 21.719 -10.617 -9.672 1 94.81 34 CYS B C 1
ATOM 1016 O O . CYS B 1 34 ? 20.797 -11.195 -9.094 1 94.81 34 CYS B O 1
ATOM 1018 N N . LYS B 1 35 ? 21.906 -10.578 -10.953 1 90.62 35 LYS B N 1
ATOM 1019 C CA . LYS B 1 35 ? 20.922 -11.188 -11.836 1 90.62 35 LYS B CA 1
ATOM 1020 C C . LYS B 1 35 ? 20.922 -12.711 -11.688 1 90.62 35 LYS B C 1
ATOM 1022 O O . LYS B 1 35 ? 19.922 -13.367 -11.977 1 90.62 35 LYS B O 1
ATOM 1027 N N . LYS B 1 36 ? 21.953 -13.234 -11.273 1 85 36 LYS B N 1
ATOM 1028 C CA . LYS B 1 36 ? 22.109 -14.688 -11.172 1 85 36 LYS B CA 1
ATOM 1029 C C . LYS B 1 36 ? 21.75 -15.18 -9.773 1 85 36 LYS B C 1
ATOM 1031 O O . LYS B 1 36 ? 21.953 -16.359 -9.461 1 85 36 LYS B O 1
ATOM 1036 N N . PHE B 1 37 ? 21.234 -14.133 -9.07 1 75.62 37 PHE B N 1
ATOM 1037 C CA . PHE B 1 37 ? 20.875 -14.523 -7.711 1 75.62 37 PHE B CA 1
ATOM 1038 C C . PHE B 1 37 ? 19.922 -15.719 -7.719 1 75.62 37 PHE B C 1
ATOM 1040 O O . PHE B 1 37 ? 18.938 -15.727 -8.453 1 75.62 37 PHE B O 1
ATOM 1047 N N . GLY B 1 38 ? 20.312 -16.719 -6.879 1 69.81 38 GLY B N 1
ATOM 1048 C CA . GLY B 1 38 ? 19.516 -17.922 -6.758 1 69.81 38 GLY 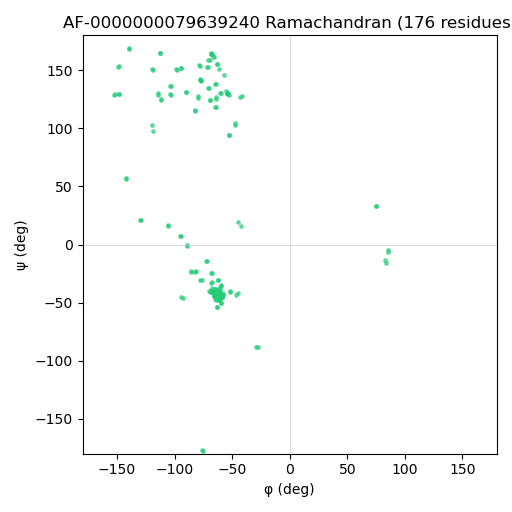B CA 1
ATOM 1049 C C . GLY B 1 38 ? 19.797 -18.953 -7.836 1 69.81 38 GLY B C 1
ATOM 1050 O O . GLY B 1 38 ? 19.188 -20.016 -7.859 1 69.81 38 GLY B O 1
ATOM 1051 N N . SER B 1 39 ? 20.438 -18.484 -8.836 1 66.75 39 SER B N 1
ATOM 1052 C CA . SER B 1 39 ? 20.828 -19.484 -9.828 1 66.75 39 SER B CA 1
ATOM 1053 C C . SER B 1 39 ? 21.672 -20.578 -9.203 1 66.75 39 SER B C 1
ATOM 1055 O O . SER B 1 39 ? 22.203 -20.422 -8.109 1 66.75 39 SER B O 1
ATOM 1057 N N . LYS B 1 40 ? 21.516 -21.844 -9.703 1 63.41 40 LYS B N 1
ATOM 1058 C CA . LYS B 1 40 ? 22.219 -23.047 -9.281 1 63.41 40 LYS B CA 1
ATOM 1059 C C . LYS B 1 40 ? 23.703 -22.797 -9.062 1 63.41 40 LYS B C 1
ATOM 1061 O O . LYS B 1 40 ? 24.469 -23.719 -8.844 1 63.41 40 LYS B O 1
ATOM 1066 N N . PHE B 1 41 ? 23.984 -21.562 -8.977 1 60.94 41 PHE B N 1
ATOM 1067 C CA . PHE B 1 41 ? 25.422 -21.391 -8.844 1 60.94 41 PHE B CA 1
ATOM 1068 C C . PHE B 1 41 ? 25.875 -21.656 -7.41 1 60.94 41 PHE B C 1
ATOM 1070 O O . PHE B 1 41 ? 25.156 -21.344 -6.461 1 60.94 41 PHE B O 1
ATOM 1077 N N . ARG B 1 42 ? 26.875 -22.531 -7.262 1 66.44 42 ARG B N 1
ATOM 1078 C CA . ARG B 1 42 ? 27.484 -23.016 -6.027 1 66.44 42 ARG B CA 1
ATOM 1079 C C . ARG B 1 42 ? 27.75 -21.859 -5.062 1 66.44 42 ARG B C 1
ATOM 1081 O O . ARG B 1 42 ? 27.625 -22.031 -3.846 1 66.44 42 ARG B O 1
ATOM 1088 N N . LYS B 1 43 ? 28.234 -20.719 -5.57 1 75.62 43 LYS B N 1
ATOM 1089 C CA . LYS B 1 43 ? 28.5 -19.625 -4.633 1 75.62 43 LYS B CA 1
ATOM 1090 C C . LYS B 1 43 ? 27.656 -18.406 -4.977 1 75.62 43 LYS B C 1
ATOM 1092 O O . LYS B 1 43 ? 28 -17.641 -5.891 1 75.62 43 LYS B O 1
ATOM 1097 N N . PRO B 1 44 ? 26.562 -18.234 -4.309 1 81.56 44 PRO B N 1
ATOM 1098 C CA . PRO B 1 44 ? 25.656 -17.141 -4.688 1 81.56 44 PRO B CA 1
ATOM 1099 C C . PRO B 1 44 ? 26.297 -15.766 -4.488 1 81.56 44 PRO B C 1
ATOM 1101 O O . PRO B 1 44 ? 27.062 -15.562 -3.551 1 81.56 44 PRO B O 1
ATOM 1104 N N . CYS B 1 45 ? 26.312 -14.914 -5.488 1 91.62 45 CYS B N 1
ATOM 1105 C CA . CYS B 1 45 ? 26.688 -13.508 -5.387 1 91.62 45 CYS B CA 1
ATOM 1106 C C . CYS B 1 45 ? 25.859 -12.797 -4.324 1 91.62 45 CYS B C 1
ATOM 1108 O O . CYS B 1 45 ? 24.641 -12.906 -4.312 1 91.62 45 CYS B O 1
ATOM 1110 N N . ARG B 1 46 ? 26.562 -12.078 -3.4 1 91.38 46 ARG B N 1
ATOM 1111 C CA . ARG B 1 46 ? 25.875 -11.453 -2.275 1 91.38 46 ARG B CA 1
ATOM 1112 C C . ARG B 1 46 ? 25.766 -9.945 -2.473 1 91.38 46 ARG B C 1
ATOM 1114 O O . ARG B 1 46 ? 25.625 -9.195 -1.504 1 91.38 46 ARG B O 1
ATOM 1121 N N . PHE B 1 47 ? 25.969 -9.508 -3.729 1 95.69 47 PHE B N 1
ATOM 1122 C CA . PHE B 1 47 ? 25.844 -8.078 -3.998 1 95.69 47 PHE B CA 1
ATOM 1123 C C . PHE B 1 47 ? 24.438 -7.598 -3.678 1 95.69 47 PHE B C 1
ATOM 1125 O O . PHE B 1 47 ? 23.453 -8.227 -4.078 1 95.69 47 PHE B O 1
ATOM 1132 N N . PHE B 1 48 ? 24.328 -6.551 -2.938 1 96.44 48 PHE B N 1
ATOM 1133 C CA . PHE B 1 48 ? 23.047 -5.953 -2.539 1 96.44 48 PHE B CA 1
ATOM 1134 C C . PHE B 1 48 ? 23.219 -4.457 -2.297 1 96.44 48 PHE B C 1
ATOM 1136 O O . PHE B 1 48 ? 24.141 -4.027 -1.604 1 96.44 48 PHE B O 1
ATOM 1143 N N . SER B 1 49 ? 22.281 -3.652 -2.975 1 96.31 49 SER B N 1
ATOM 1144 C CA . SER B 1 49 ? 22.281 -2.207 -2.764 1 96.31 49 SER B CA 1
ATOM 1145 C C . SER B 1 49 ? 20.875 -1.634 -2.879 1 96.31 49 SER B C 1
ATOM 1147 O O . SER B 1 49 ? 20.219 -1.792 -3.91 1 96.31 49 SER B O 1
ATOM 1149 N N . TRP B 1 50 ? 20.594 -0.881 -1.845 1 96.94 50 TRP B N 1
ATOM 1150 C CA . TRP B 1 50 ? 19.266 -0.269 -1.911 1 96.94 50 TRP B CA 1
ATOM 1151 C C . TRP B 1 50 ? 19.219 0.813 -2.984 1 96.94 50 TRP B C 1
ATOM 1153 O O . TRP B 1 50 ? 20.172 1.578 -3.145 1 96.94 50 TRP B O 1
ATOM 1163 N N . PHE B 1 51 ? 18.125 0.728 -3.729 1 96.44 51 PHE B N 1
ATOM 1164 C CA . PHE B 1 51 ? 17.891 1.765 -4.723 1 96.44 51 PHE B CA 1
ATOM 1165 C C . PHE B 1 51 ? 17 2.861 -4.152 1 96.44 51 PHE B C 1
ATOM 1167 O O . PHE B 1 51 ? 17.266 4.051 -4.332 1 96.44 51 PHE B O 1
ATOM 1174 N N . ASP B 1 52 ? 15.93 2.508 -3.469 1 96.44 52 ASP B N 1
ATOM 1175 C CA . ASP B 1 52 ? 14.984 3.447 -2.875 1 96.44 52 ASP B CA 1
ATOM 1176 C C . ASP B 1 52 ? 15.32 3.721 -1.412 1 96.44 52 ASP B C 1
ATOM 1178 O O . ASP B 1 52 ? 15.891 2.867 -0.732 1 96.44 52 ASP B O 1
ATOM 1182 N N . PRO B 1 53 ? 14.953 4.914 -0.944 1 96.19 53 PRO B N 1
ATOM 1183 C CA . PRO B 1 53 ? 15.086 5.176 0.49 1 96.19 53 PRO B CA 1
ATOM 1184 C C . PRO B 1 53 ? 14.125 4.348 1.335 1 96.19 53 PRO B C 1
ATOM 1186 O O . PRO B 1 53 ? 13.195 3.729 0.798 1 96.19 53 PRO B O 1
ATOM 1189 N N . PRO B 1 54 ? 14.414 4.293 2.65 1 96.69 54 PRO B N 1
ATOM 1190 C CA . PRO B 1 54 ? 13.492 3.562 3.525 1 96.69 54 PRO B CA 1
ATOM 1191 C C . PRO B 1 54 ? 12.094 4.184 3.561 1 96.69 54 PRO B C 1
ATOM 1193 O O . PRO B 1 54 ? 11.938 5.383 3.312 1 96.69 54 PRO B O 1
ATOM 1196 N N . LEU B 1 55 ? 11.18 3.4 3.857 1 96.88 55 LEU B N 1
ATOM 1197 C CA . LEU B 1 55 ? 9.812 3.865 4.074 1 96.88 55 LEU B CA 1
ATOM 1198 C C . LEU B 1 55 ? 9.664 4.488 5.457 1 96.88 55 LEU B C 1
ATOM 1200 O O . LEU B 1 55 ? 10.398 4.137 6.383 1 96.88 55 LEU B O 1
ATOM 1204 N N . THR B 1 56 ? 8.711 5.363 5.559 1 95.88 56 THR B N 1
ATOM 1205 C CA . THR B 1 56 ? 8.312 5.777 6.898 1 95.88 56 THR B CA 1
ATOM 1206 C C . THR B 1 56 ? 7.555 4.66 7.609 1 95.88 56 THR B C 1
ATOM 1208 O O . THR B 1 56 ? 6.992 3.777 6.961 1 95.88 56 THR B O 1
ATOM 1211 N N . PRO B 1 57 ? 7.613 4.652 8.93 1 95.69 57 PRO B N 1
ATOM 1212 C CA . PRO B 1 57 ? 6.832 3.645 9.648 1 95.69 57 PRO B CA 1
ATOM 1213 C C . PRO B 1 57 ? 5.367 3.615 9.219 1 95.69 57 PRO B C 1
ATOM 1215 O O . PRO B 1 57 ? 4.793 2.537 9.047 1 95.69 57 PRO B O 1
ATOM 1218 N N . ARG B 1 58 ? 4.816 4.738 9.023 1 96.25 58 ARG B N 1
ATOM 1219 C CA . ARG B 1 58 ? 3.414 4.82 8.633 1 96.25 58 ARG B CA 1
ATOM 1220 C C . ARG B 1 58 ? 3.189 4.164 7.273 1 96.25 58 ARG B C 1
ATOM 1222 O O . ARG B 1 58 ? 2.287 3.34 7.117 1 96.25 58 ARG B O 1
ATOM 1229 N N . SER B 1 59 ? 3.975 4.629 6.305 1 96.88 59 SER B N 1
ATOM 1230 C CA . SER B 1 59 ? 3.775 4.07 4.969 1 96.88 59 SER B CA 1
ATOM 1231 C C . SER B 1 59 ? 3.988 2.562 4.965 1 96.88 59 SER B C 1
ATOM 1233 O O . SER B 1 59 ? 3.305 1.835 4.242 1 96.88 59 SER B O 1
ATOM 1235 N N . ARG B 1 60 ? 4.914 2.135 5.758 1 97.75 60 ARG B N 1
ATOM 1236 C CA . ARG B 1 60 ? 5.141 0.698 5.879 1 97.75 60 ARG B CA 1
ATOM 1237 C C . ARG B 1 60 ? 3.898 -0.011 6.406 1 97.75 60 ARG B C 1
ATOM 1239 O O . ARG B 1 60 ? 3.48 -1.032 5.859 1 97.75 60 ARG B O 1
ATOM 1246 N N . ILE B 1 61 ? 3.344 0.504 7.43 1 97.69 61 ILE B N 1
ATOM 1247 C CA . ILE B 1 61 ? 2.168 -0.085 8.062 1 97.69 61 ILE B CA 1
ATOM 1248 C C . ILE B 1 61 ? 1.004 -0.095 7.074 1 97.69 61 ILE B C 1
ATOM 1250 O O . ILE B 1 61 ? 0.272 -1.083 6.977 1 97.69 61 ILE B O 1
ATOM 1254 N N . VAL B 1 62 ? 0.846 0.938 6.363 1 98.38 62 VAL B N 1
ATOM 1255 C CA . VAL B 1 62 ? -0.244 1.036 5.398 1 98.38 62 VAL B CA 1
ATOM 1256 C C . VAL B 1 62 ? -0.062 -0.015 4.305 1 98.38 62 VAL B C 1
ATOM 1258 O O . VAL B 1 62 ? -1.008 -0.725 3.953 1 98.38 62 VAL B O 1
ATOM 1261 N N . LEU B 1 63 ? 1.099 -0.108 3.783 1 98.62 63 LEU B N 1
ATOM 1262 C CA . LEU B 1 63 ? 1.391 -1.081 2.736 1 98.62 63 LEU B CA 1
ATOM 1263 C C . LEU B 1 63 ? 1.159 -2.504 3.236 1 98.62 63 LEU B C 1
ATOM 1265 O O . LEU B 1 63 ? 0.541 -3.316 2.545 1 98.62 63 LEU B O 1
ATOM 1269 N N . LEU B 1 64 ? 1.661 -2.779 4.371 1 98.56 64 LEU B N 1
ATOM 1270 C CA . LEU B 1 64 ? 1.462 -4.113 4.93 1 98.56 64 LEU B CA 1
ATOM 1271 C C . LEU B 1 64 ? -0.022 -4.402 5.121 1 98.56 64 LEU B C 1
ATOM 1273 O O . LEU B 1 64 ? -0.477 -5.523 4.875 1 98.56 64 LEU B O 1
ATOM 1277 N N . GLY B 1 65 ? -0.755 -3.439 5.574 1 98.56 65 GLY B N 1
ATOM 1278 C CA . GLY B 1 65 ? -2.193 -3.602 5.719 1 98.56 65 GLY B CA 1
ATOM 1279 C C . GLY B 1 65 ? -2.893 -3.934 4.414 1 98.56 65 GLY B C 1
ATOM 1280 O O . GLY B 1 65 ? -3.738 -4.828 4.371 1 98.56 65 GLY B O 1
ATOM 1281 N N . LEU B 1 66 ? -2.48 -3.193 3.438 1 98.38 66 LEU B N 1
ATOM 1282 C CA . LEU B 1 66 ? -3.092 -3.42 2.131 1 98.38 66 LEU B CA 1
ATOM 1283 C C . LEU B 1 66 ? -2.721 -4.797 1.591 1 98.38 66 LEU B C 1
ATOM 1285 O O . LEU B 1 66 ? -3.566 -5.496 1.027 1 98.38 66 LEU B O 1
ATOM 1289 N N . LEU B 1 67 ? -1.52 -5.211 1.733 1 98.31 67 LEU B N 1
ATOM 1290 C CA . LEU B 1 67 ? -1.087 -6.539 1.314 1 98.31 67 LEU B CA 1
ATOM 1291 C C . LEU B 1 67 ? -1.871 -7.621 2.047 1 98.31 67 LEU B C 1
ATOM 1293 O O . LEU B 1 67 ? -2.312 -8.594 1.435 1 98.31 67 LEU B O 1
ATOM 1297 N N . LYS B 1 68 ? -2.033 -7.457 3.279 1 98.5 68 LYS B N 1
ATOM 1298 C CA . LYS B 1 68 ? -2.814 -8.406 4.066 1 98.5 68 LYS B CA 1
ATOM 1299 C C . LYS B 1 68 ? -4.262 -8.469 3.582 1 98.5 68 LYS B C 1
ATOM 1301 O O . LYS B 1 68 ? -4.848 -9.547 3.498 1 98.5 68 LYS B O 1
ATOM 1306 N N . LYS B 1 69 ? -4.816 -7.34 3.383 1 98.5 69 LYS B N 1
ATOM 1307 C CA . LYS B 1 69 ? -6.191 -7.285 2.895 1 98.5 69 LYS B CA 1
ATOM 1308 C C . LYS B 1 69 ? -6.332 -8.023 1.568 1 98.5 69 LYS B C 1
ATOM 1310 O O . LYS B 1 69 ? -7.289 -8.781 1.373 1 98.5 69 LYS B O 1
ATOM 1315 N N . VAL B 1 70 ? -5.383 -7.82 0.701 1 97.81 70 VAL B N 1
ATOM 1316 C CA . VAL B 1 70 ? -5.391 -8.508 -0.587 1 97.81 70 VAL B CA 1
ATOM 1317 C C . VAL B 1 70 ? -5.352 -10.016 -0.369 1 97.81 70 VAL B C 1
ATOM 1319 O O . VAL B 1 70 ? -6.152 -10.75 -0.952 1 97.81 70 VAL B O 1
ATOM 1322 N N . ARG B 1 71 ? -4.461 -10.445 0.416 1 97.38 71 ARG B N 1
ATOM 1323 C CA . ARG B 1 71 ? -4.312 -11.875 0.696 1 97.38 71 ARG B CA 1
ATOM 1324 C C . ARG B 1 71 ? -5.598 -12.453 1.287 1 97.38 71 ARG B C 1
ATOM 1326 O O . ARG B 1 71 ? -6.051 -13.523 0.875 1 97.38 71 ARG B O 1
ATOM 1333 N N . THR B 1 72 ? -6.164 -11.758 2.217 1 97.75 72 THR B N 1
ATOM 1334 C CA . THR B 1 72 ? -7.383 -12.195 2.883 1 97.75 72 THR B CA 1
ATOM 1335 C C . THR B 1 72 ? -8.531 -12.32 1.882 1 97.75 72 THR B C 1
ATOM 1337 O O . THR B 1 72 ? -9.289 -13.289 1.922 1 97.75 72 THR B O 1
ATOM 1340 N N . MET B 1 73 ? -8.625 -11.383 1.009 1 97 73 MET B N 1
ATOM 1341 C CA . MET B 1 73 ? -9.68 -11.398 0.002 1 97 73 MET B CA 1
ATOM 1342 C C . MET B 1 73 ? -9.477 -12.547 -0.981 1 97 73 MET B C 1
ATOM 1344 O O . MET B 1 73 ? -10.445 -13.195 -1.391 1 97 73 MET B O 1
ATOM 1348 N N . GLU B 1 74 ? -8.266 -12.789 -1.375 1 96.44 74 GLU B N 1
ATOM 1349 C CA . GLU B 1 74 ? -7.969 -13.922 -2.25 1 96.44 74 GLU B CA 1
ATOM 1350 C C . GLU B 1 74 ? -8.367 -15.242 -1.596 1 96.44 74 GLU B C 1
ATOM 1352 O O . GLU B 1 74 ? -9 -16.094 -2.23 1 96.44 74 GLU B O 1
ATOM 1357 N N . ASP B 1 75 ? -8.039 -15.367 -0.352 1 97.25 75 ASP B N 1
ATOM 1358 C CA . ASP B 1 75 ? -8.383 -16.578 0.388 1 97.25 75 ASP B CA 1
ATOM 1359 C C . ASP B 1 75 ? -9.898 -16.734 0.521 1 97.25 75 ASP B C 1
ATOM 1361 O O . ASP B 1 75 ? -10.43 -17.828 0.387 1 97.25 75 ASP B O 1
ATOM 1365 N N . ALA B 1 76 ? -10.555 -15.672 0.847 1 96.25 76 ALA B N 1
ATOM 1366 C CA . ALA B 1 76 ? -12.016 -15.695 0.968 1 96.25 76 ALA B CA 1
ATOM 1367 C C . ALA B 1 76 ? -12.664 -16.109 -0.347 1 96.25 76 ALA B C 1
ATOM 1369 O O . ALA B 1 76 ? -13.594 -16.922 -0.358 1 96.25 76 ALA B O 1
ATOM 1370 N N . ARG B 1 77 ? -12.195 -15.555 -1.391 1 94.94 77 ARG B N 1
ATOM 1371 C CA . ARG B 1 77 ? -12.727 -15.898 -2.705 1 94.94 77 ARG B CA 1
ATOM 1372 C C . ARG B 1 77 ? -12.555 -17.391 -2.992 1 94.94 77 ARG B C 1
ATOM 1374 O O . ARG B 1 77 ? -13.469 -18.031 -3.5 1 94.94 77 ARG B O 1
ATOM 1381 N N . LYS B 1 78 ? -11.414 -17.922 -2.67 1 95.44 78 LYS B N 1
ATOM 1382 C CA . LYS B 1 78 ? -11.133 -19.344 -2.857 1 95.44 78 LYS B CA 1
ATOM 1383 C C . LYS B 1 78 ? -12.086 -20.203 -2.029 1 95.44 78 LYS B C 1
ATOM 1385 O O . LYS B 1 78 ? -12.625 -21.188 -2.525 1 95.44 78 LYS B O 1
ATOM 1390 N N . ARG B 1 79 ? -12.32 -19.812 -0.829 1 95.38 79 ARG B N 1
ATOM 1391 C CA . ARG B 1 79 ? -13.211 -20.547 0.061 1 95.38 79 ARG B CA 1
ATOM 1392 C C . ARG B 1 79 ? -14.648 -20.516 -0.453 1 95.38 79 ARG B C 1
ATOM 1394 O O . ARG B 1 79 ? -15.328 -21.531 -0.476 1 95.38 79 ARG B O 1
ATOM 1401 N N . GLU B 1 80 ? -15.055 -19.344 -0.862 1 94.56 80 GLU B N 1
ATOM 1402 C CA . GLU B 1 80 ? -16.406 -19.188 -1.393 1 94.56 80 GLU B CA 1
ATOM 1403 C C . GLU B 1 80 ? -16.609 -20.031 -2.643 1 94.56 80 GLU B C 1
ATOM 1405 O O . GLU B 1 80 ? -17.625 -20.703 -2.783 1 94.56 80 GLU B O 1
ATOM 1410 N N . ARG B 1 81 ? -15.617 -20.031 -3.498 1 92.69 81 ARG B N 1
ATOM 1411 C CA . ARG B 1 81 ? -15.711 -20.844 -4.711 1 92.69 81 ARG B CA 1
ATOM 1412 C C . ARG B 1 81 ? -15.805 -22.328 -4.375 1 92.69 81 ARG B C 1
ATOM 1414 O O . ARG B 1 81 ? -16.578 -23.047 -4.996 1 92.69 81 ARG B O 1
ATOM 1421 N N . ARG B 1 82 ? -15.094 -22.766 -3.424 1 94.69 82 ARG B N 1
ATOM 1422 C CA . ARG B 1 82 ? -15.172 -24.156 -2.982 1 94.69 82 ARG B CA 1
ATOM 1423 C C . ARG B 1 82 ? -16.562 -24.484 -2.439 1 94.69 82 ARG B C 1
ATOM 1425 O O . ARG B 1 82 ? -17.125 -25.531 -2.744 1 94.69 82 ARG B O 1
ATOM 1432 N N . THR B 1 83 ? -17.047 -23.562 -1.652 1 93.75 83 THR B N 1
ATOM 1433 C CA . THR B 1 83 ? -18.359 -23.766 -1.052 1 93.75 83 THR B CA 1
ATOM 1434 C C . THR B 1 83 ? -19.453 -23.797 -2.123 1 93.75 83 THR B C 1
ATOM 1436 O O . THR B 1 83 ? -20.328 -24.656 -2.096 1 93.75 83 THR B O 1
ATOM 1439 N N . TRP B 1 84 ? -19.328 -22.969 -3.105 1 92.31 84 TRP B N 1
ATOM 1440 C CA . TRP B 1 84 ? -20.328 -22.906 -4.168 1 92.31 84 TRP B CA 1
ATOM 1441 C C . TRP B 1 84 ? -20.281 -24.172 -5.031 1 92.31 84 TRP B C 1
ATOM 1443 O O . TRP B 1 84 ? -21.312 -24.672 -5.453 1 92.31 84 TRP B O 1
ATOM 1453 N N . LEU B 1 85 ? -19.156 -24.641 -5.328 1 91.5 85 LEU B N 1
ATOM 1454 C CA . LEU B 1 85 ? -19 -25.875 -6.09 1 91.5 85 LEU B CA 1
ATOM 1455 C C . LEU B 1 85 ? -19.625 -27.062 -5.352 1 91.5 85 LEU B C 1
ATOM 1457 O O . LEU B 1 85 ? -20.281 -27.906 -5.965 1 91.5 85 LEU B O 1
ATOM 1461 N N . LEU B 1 86 ? -19.5 -27.109 -4.059 1 91.94 86 LEU B N 1
ATOM 1462 C CA . LEU B 1 86 ? -20.062 -28.172 -3.236 1 91.94 86 LEU B CA 1
ATOM 1463 C C . LEU B 1 86 ? -21.594 -28.109 -3.24 1 91.94 86 LEU B C 1
ATOM 1465 O O . LEU B 1 86 ? -22.266 -29.141 -3.299 1 91.94 86 LEU B O 1
ATOM 1469 N N . VAL B 1 87 ? -22.234 -26.938 -3.23 1 89.56 87 VAL B N 1
ATOM 1470 C CA . VAL B 1 87 ? -23.688 -26.75 -3.23 1 89.56 87 VAL B CA 1
ATOM 1471 C C . VAL B 1 87 ? -24.266 -27.188 -4.578 1 89.56 87 VAL B C 1
ATOM 1473 O O . VAL B 1 87 ? -25.359 -27.75 -4.637 1 89.56 87 VAL B O 1
ATOM 1476 N N . LEU B 1 88 ? -23.562 -27.031 -5.648 1 85.56 88 LEU B N 1
ATOM 1477 C CA . LEU B 1 88 ? -24.031 -27.375 -6.984 1 85.56 88 LEU B CA 1
ATOM 1478 C C . LEU B 1 88 ? -24 -28.891 -7.203 1 85.56 88 LEU B C 1
ATOM 1480 O O . LEU B 1 88 ? -24.781 -29.422 -7.996 1 85.56 88 LEU B O 1
ATOM 1484 N N . VAL B 1 89 ? -23.109 -29.609 -6.602 1 88.25 89 VAL B N 1
ATOM 1485 C CA . VAL B 1 89 ? -22.984 -31.047 -6.793 1 88.25 89 VAL B CA 1
ATOM 1486 C C . VAL B 1 89 ? -24.016 -31.781 -5.926 1 88.25 89 VAL B C 1
ATOM 1488 O O . VAL B 1 89 ? -24.438 -32.875 -6.262 1 88.25 89 VAL B O 1
ATOM 1491 N N . ILE B 1 90 ? -24.531 -31.203 -4.859 1 77.75 90 ILE B N 1
ATOM 1492 C CA . ILE B 1 90 ? -25.578 -31.828 -4.062 1 77.75 90 ILE B CA 1
ATOM 1493 C C . ILE B 1 90 ? -26.938 -31.609 -4.73 1 77.75 90 ILE B C 1
ATOM 1495 O O . ILE B 1 90 ? -27.75 -32.531 -4.809 1 77.75 90 ILE B O 1
#

Foldseek 3Di:
DPDPPDQDAFPVRHRWDKDADCDLQGRRWIKTHHPCAPPPPPDGGPDIGGDDDGDDPVVSVVVVVVVVVVVVVVVVVVVVVVVVVVVVVD/DPDPPDQDAFPVRHRWDWDADCDLQGRRWIKTHHPCAPPPPPDGGPGIGGDDDGDDPVVSVVVVVVVVVVVVVVVVVVVVVVVVVVVVVD

Solvent-accessible s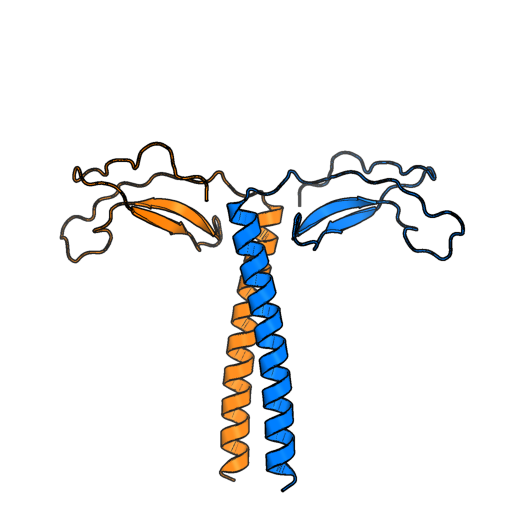urface area (backbone atoms only — not comparable to full-atom values): 10804 Å² total; per-residue (Å²): 127,87,68,69,88,76,79,54,66,28,88,85,72,40,69,35,33,84,43,69,36,74,48,89,89,39,64,68,36,34,27,35,27,39,72,61,53,82,43,93,52,91,70,66,66,80,42,72,43,75,69,49,76,83,74,52,72,64,59,43,50,51,50,51,50,50,52,50,51,42,53,52,50,54,50,50,51,52,50,51,52,54,52,50,55,54,63,71,73,106,128,86,68,69,86,78,79,56,66,27,86,84,72,40,71,34,32,84,43,71,37,73,48,89,89,39,62,69,35,34,26,34,28,37,72,61,53,82,43,91,53,90,72,65,66,78,40,72,42,76,68,48,76,84,72,52,73,63,57,43,52,50,51,51,50,49,53,48,50,42,52,51,51,55,51,48,51,54,52,49,52,53,52,53,55,54,62,71,75,106

Nearest PDB structures (foldseek):
  7jl5-assembly1_A  TM=7.714E-01  e=9.475E-02  Homo sapiens
  7fik-assembly1_B  TM=2.515E-01  e=4.156E+00  Xenopus laevis
  7jl5-assembly1_A  TM=7.694E-01  e=5.092E-02  Homo sapiens
  7fik-assembly1_B  TM=2.518E-01  e=5.105E+00  Xenopus laevis

Radius of gyration: 23.11 Å; Cα contacts (8 Å, |Δi|>4): 221; chains: 2; bounding box: 64×60×35 Å

Secondary structure (DSSP, 8-state):
----SSPPB-TTSSBPEEEE--STTSTT-EEEE-TTTTSS-SS----EEE-SPPPPHHHHHHHHHHHHHHHHHHHHHHHHHHHHHHHHH-/----SS--B-TTSSBPEEEE--STTSTT-EEEE-TTTTSS-SS----EEE-SPPPPHHHHHHHHHHHHHHHHHHHHHHHHHHHHHHHHH-

pLDDT: mean 90.73, std 11.95, range [43.53, 98.62]

InterPro domains:
  IPR010666 Zinc finger, GRF-type [PF06839] (8-52)
  IPR010666 Zinc finger, GRF-type [PS51999] (10-54)

Organism: Gossypium tomentosum (NCBI:txid34277)

Sequence (180 aa):
MEIPEAIPVCYCENPAKLNTSWSNNNPGRRFFGCKKFGSKFRKPCRFFSWFDPPLTPRSRIVLLGLLKKVRTMEDARKRERRTWLLVLVIMEIPEAIPVCYCENPAKLNTSWSNNNPGRRFFGCKKFGSKFRKPCRFFSWFDPPLTPRSRIVLLGLLKKVRTMEDARKRERRTWLLVLVI